Protein AF-B8L8K4-F1 (afdb_monomer_lite)

pLDDT: mean 81.65, std 8.47, range [55.38, 92.38]

Structure (mmCIF, N/CA/C/O backbone):
data_AF-B8L8K4-F1
#
_entry.id   AF-B8L8K4-F1
#
loop_
_atom_site.group_PDB
_atom_site.id
_atom_site.type_symbol
_atom_site.label_atom_id
_atom_site.label_alt_id
_atom_site.label_comp_id
_atom_site.label_asym_id
_atom_site.label_entity_id
_atom_site.label_seq_id
_atom_site.pdbx_PDB_ins_code
_atom_site.Cartn_x
_atom_site.Cartn_y
_atom_site.Cartn_z
_atom_site.occupancy
_atom_site.B_iso_or_equiv
_atom_site.auth_seq_id
_atom_site.auth_comp_id
_atom_site.auth_asym_id
_atom_site.auth_atom_id
_atom_site.pdbx_PDB_model_num
ATOM 1 N N . MET A 1 1 ? -11.525 -11.136 -2.154 1.00 69.62 1 MET A N 1
ATOM 2 C CA . MET A 1 1 ? -11.233 -9.746 -2.575 1.00 69.62 1 MET A CA 1
ATOM 3 C C . MET A 1 1 ? -11.545 -9.562 -4.057 1.00 69.62 1 MET A C 1
ATOM 5 O O . MET A 1 1 ? -11.600 -10.554 -4.774 1.00 69.62 1 MET A O 1
ATOM 9 N N . ARG A 1 2 ? -11.778 -8.322 -4.505 1.00 79.06 2 ARG A N 1
ATOM 10 C CA . ARG A 1 2 ? -11.986 -7.952 -5.919 1.00 79.06 2 ARG A CA 1
ATOM 11 C C . ARG A 1 2 ? -10.895 -6.950 -6.345 1.00 79.06 2 ARG A C 1
ATOM 13 O O . ARG A 1 2 ? -10.355 -6.292 -5.459 1.00 79.06 2 ARG A O 1
ATOM 20 N N . PRO A 1 3 ? -10.565 -6.829 -7.645 1.00 83.94 3 PRO A N 1
ATOM 21 C CA . PRO A 1 3 ? -9.643 -5.799 -8.129 1.00 83.94 3 PRO A CA 1
ATOM 22 C C . PRO A 1 3 ? -10.107 -4.380 -7.772 1.00 83.94 3 PRO A C 1
ATOM 24 O O . PRO A 1 3 ? -11.312 -4.151 -7.623 1.00 83.94 3 PRO A O 1
ATOM 27 N N . LEU A 1 4 ? -9.160 -3.438 -7.684 1.00 85.50 4 LEU A N 1
ATOM 28 C CA . LEU A 1 4 ? -9.462 -2.025 -7.433 1.00 85.50 4 LEU A CA 1
ATOM 29 C C . LEU A 1 4 ? -10.400 -1.465 -8.507 1.00 85.50 4 LEU A C 1
ATOM 31 O O . LEU A 1 4 ? -10.191 -1.654 -9.709 1.00 85.50 4 LEU A O 1
ATOM 35 N N . ARG A 1 5 ? -11.427 -0.737 -8.069 1.00 87.75 5 ARG A N 1
ATOM 36 C CA . ARG A 1 5 ? -12.341 -0.011 -8.957 1.00 87.75 5 ARG A CA 1
ATOM 37 C C . ARG A 1 5 ? -11.782 1.359 -9.317 1.00 87.75 5 ARG A C 1
ATOM 39 O O . ARG A 1 5 ? -10.968 1.929 -8.597 1.00 87.75 5 ARG A O 1
ATOM 46 N N . LEU A 1 6 ? -12.296 1.932 -10.404 1.00 84.62 6 LEU A N 1
ATOM 47 C CA . LEU A 1 6 ? -11.892 3.266 -10.855 1.00 84.62 6 LEU A CA 1
ATOM 48 C C . LEU A 1 6 ? -12.164 4.351 -9.797 1.00 84.62 6 LEU A C 1
ATOM 50 O O . LEU A 1 6 ? -11.324 5.218 -9.585 1.00 84.62 6 LEU A O 1
ATOM 54 N N . GLU A 1 7 ? -13.295 4.262 -9.094 1.00 87.69 7 GLU A N 1
ATOM 55 C CA . GLU A 1 7 ? -13.664 5.178 -8.001 1.00 87.69 7 GLU A CA 1
ATOM 56 C C . GLU A 1 7 ? -12.701 5.106 -6.802 1.00 87.69 7 GLU A C 1
ATOM 58 O O . GLU A 1 7 ? -12.447 6.111 -6.144 1.00 87.69 7 GLU A O 1
ATOM 63 N N . GLN A 1 8 ? -12.102 3.935 -6.564 1.00 88.81 8 GLN A N 1
ATOM 64 C CA . GLN A 1 8 ? -11.148 3.696 -5.478 1.00 88.81 8 GLN A CA 1
ATOM 65 C C . GLN A 1 8 ? -9.729 4.151 -5.843 1.00 88.81 8 GLN A C 1
ATOM 67 O O . GLN A 1 8 ? -8.901 4.366 -4.961 1.00 88.81 8 GLN A O 1
ATOM 72 N N . LEU A 1 9 ? -9.431 4.327 -7.134 1.00 86.25 9 LEU A N 1
ATOM 73 C CA . LEU A 1 9 ? -8.073 4.566 -7.615 1.00 86.25 9 LEU A CA 1
ATOM 74 C C . LEU A 1 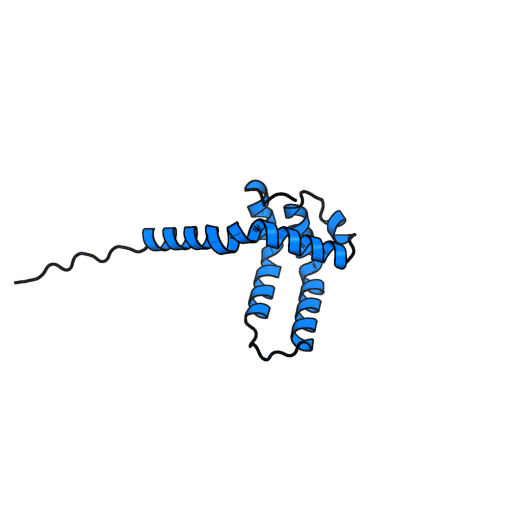9 ? -7.492 5.897 -7.114 1.00 86.25 9 LEU A C 1
ATOM 76 O O . LEU A 1 9 ? -6.350 5.936 -6.667 1.00 86.25 9 LEU A O 1
ATOM 80 N N . GLY A 1 10 ? -8.270 6.982 -7.159 1.00 87.81 10 GLY A N 1
ATOM 81 C CA . GLY A 1 10 ? -7.832 8.303 -6.690 1.00 87.81 10 GLY A CA 1
ATOM 82 C C . GLY A 1 10 ? -7.477 8.322 -5.195 1.00 87.81 10 GLY A C 1
ATOM 83 O O . GLY A 1 10 ? -6.349 8.689 -4.846 1.00 87.81 10 GLY A O 1
ATOM 84 N N . PRO A 1 11 ? -8.396 7.891 -4.309 1.00 89.50 11 PRO A N 1
ATOM 85 C CA . PRO A 1 11 ? -8.123 7.758 -2.879 1.00 89.50 11 PRO A CA 1
ATOM 86 C C . PRO A 1 11 ? -6.952 6.814 -2.578 1.00 89.50 11 PRO A C 1
ATOM 88 O O . PRO A 1 11 ? -6.075 7.165 -1.792 1.00 89.50 11 PRO A O 1
ATOM 91 N N . PHE A 1 12 ? -6.875 5.667 -3.261 1.00 87.88 12 PHE A N 1
ATOM 92 C CA . PHE A 1 12 ? -5.797 4.692 -3.083 1.00 87.88 12 PHE A CA 1
ATOM 93 C C . PHE A 1 12 ? -4.419 5.275 -3.429 1.00 87.88 12 PHE A C 1
ATOM 95 O O . PHE A 1 12 ? -3.479 5.151 -2.645 1.00 87.88 12 PHE A O 1
ATOM 102 N N . ILE A 1 13 ? -4.295 5.953 -4.578 1.00 87.00 13 ILE A N 1
ATOM 103 C CA . ILE A 1 13 ? -3.047 6.612 -5.001 1.00 87.00 13 ILE A CA 1
ATOM 104 C C . ILE A 1 13 ? -2.647 7.707 -4.011 1.00 87.00 13 ILE A C 1
ATOM 106 O O . ILE A 1 13 ? -1.464 7.885 -3.729 1.00 87.00 13 ILE A O 1
ATOM 110 N N . THR A 1 14 ? -3.625 8.452 -3.497 1.00 87.88 14 THR A N 1
ATOM 111 C CA . THR A 1 14 ? -3.380 9.544 -2.550 1.00 87.88 14 THR A CA 1
ATOM 112 C C . THR A 1 14 ? -2.835 9.002 -1.234 1.00 87.88 14 THR A C 1
ATOM 114 O O . THR A 1 14 ? -1.790 9.467 -0.788 1.00 87.88 14 THR A O 1
ATOM 117 N N . ALA A 1 15 ? -3.479 7.972 -0.680 1.00 88.00 15 ALA A N 1
ATOM 118 C CA . ALA A 1 15 ? -3.038 7.305 0.541 1.00 88.00 15 ALA A CA 1
ATOM 119 C C . ALA A 1 15 ? -1.667 6.629 0.375 1.00 88.00 15 ALA A C 1
ATOM 121 O O . ALA A 1 15 ? -0.833 6.699 1.264 1.00 88.00 15 ALA A O 1
ATOM 122 N N . SER A 1 16 ? -1.388 6.044 -0.792 1.00 87.06 16 SER A N 1
ATOM 123 C CA . SER A 1 16 ? -0.145 5.295 -1.023 1.00 87.06 16 SER A CA 1
ATOM 124 C C . SER A 1 16 ? 1.068 6.172 -1.358 1.00 87.06 16 SER A C 1
ATOM 126 O O . SER A 1 16 ? 2.172 5.651 -1.497 1.00 87.06 16 SER A O 1
ATOM 128 N N . ARG A 1 17 ? 0.906 7.488 -1.560 1.00 86.50 17 ARG A N 1
ATOM 129 C CA . ARG A 1 17 ? 1.947 8.339 -2.168 1.00 86.50 17 ARG A CA 1
ATOM 130 C C . ARG A 1 17 ? 3.259 8.361 -1.375 1.00 86.50 17 ARG A C 1
ATOM 132 O O . ARG A 1 17 ? 4.317 8.241 -1.991 1.00 86.50 17 ARG A O 1
ATOM 139 N N . SER A 1 18 ? 3.184 8.511 -0.050 1.00 83.69 18 SER A N 1
ATOM 140 C CA . SER A 1 18 ? 4.363 8.502 0.837 1.00 83.69 18 SER A CA 1
ATOM 141 C C . SER A 1 18 ? 5.048 7.133 0.806 1.00 83.69 18 SER A C 1
ATOM 143 O O . SER A 1 18 ? 6.224 7.013 0.449 1.00 83.69 18 SER A O 1
ATOM 145 N N . THR A 1 19 ? 4.255 6.083 1.031 1.00 83.69 19 THR A N 1
ATOM 146 C CA . THR A 1 19 ? 4.694 4.686 1.069 1.00 83.69 19 THR A CA 1
ATOM 147 C C . THR A 1 19 ? 5.371 4.257 -0.238 1.00 83.69 19 THR A C 1
ATOM 149 O O . THR A 1 19 ? 6.422 3.623 -0.209 1.00 83.69 19 THR A O 1
ATOM 152 N N . ILE A 1 20 ? 4.825 4.641 -1.402 1.00 82.31 20 ILE A N 1
ATOM 153 C CA . ILE A 1 20 ? 5.406 4.335 -2.721 1.00 82.31 20 ILE A CA 1
ATOM 154 C C . ILE A 1 20 ? 6.813 4.924 -2.854 1.00 82.31 20 ILE A C 1
ATOM 156 O O . ILE A 1 20 ? 7.718 4.235 -3.326 1.00 82.31 20 ILE A O 1
ATOM 160 N N . GLY A 1 21 ? 7.009 6.182 -2.446 1.00 82.31 21 GLY A N 1
ATOM 161 C CA . GLY A 1 21 ? 8.314 6.840 -2.516 1.00 82.31 21 GLY A CA 1
ATOM 162 C C . GLY A 1 21 ? 9.360 6.115 -1.673 1.00 82.31 21 GLY A C 1
ATOM 163 O O . GLY A 1 21 ? 10.463 5.850 -2.148 1.00 82.31 21 GLY A O 1
ATOM 164 N N . ARG A 1 22 ? 8.991 5.716 -0.452 1.00 81.06 22 ARG A N 1
ATOM 165 C CA . ARG A 1 22 ? 9.896 4.990 0.444 1.00 81.06 22 ARG A CA 1
ATOM 166 C C . ARG A 1 22 ? 10.195 3.575 -0.047 1.00 81.06 22 ARG A C 1
ATOM 168 O O . ARG A 1 22 ? 11.358 3.185 -0.068 1.00 81.06 22 ARG A O 1
ATOM 175 N N . ILE A 1 23 ? 9.188 2.838 -0.519 1.00 80.38 23 ILE A N 1
ATOM 176 C CA . ILE A 1 23 ? 9.390 1.514 -1.126 1.00 80.38 23 ILE A CA 1
ATOM 177 C C . ILE A 1 23 ? 10.326 1.613 -2.334 1.00 80.38 23 ILE A C 1
ATOM 179 O O . ILE A 1 23 ? 11.201 0.769 -2.484 1.00 80.38 23 ILE A O 1
ATOM 183 N N . ALA A 1 24 ? 10.195 2.645 -3.173 1.00 78.81 24 ALA A N 1
ATOM 184 C CA . ALA A 1 24 ? 11.096 2.848 -4.306 1.00 78.81 24 ALA A CA 1
ATOM 185 C C . ALA A 1 24 ? 12.548 3.108 -3.865 1.00 78.81 24 ALA A C 1
ATOM 187 O O . ALA A 1 24 ? 13.468 2.604 -4.505 1.00 78.81 24 ALA A O 1
ATOM 188 N N . MET A 1 25 ? 12.760 3.843 -2.766 1.00 80.69 25 MET A N 1
ATOM 189 C CA . MET A 1 25 ? 14.099 4.018 -2.187 1.00 80.69 25 MET A CA 1
ATOM 190 C C . MET A 1 25 ? 14.677 2.692 -1.681 1.00 80.69 25 MET A C 1
ATOM 192 O O . MET A 1 25 ? 15.824 2.380 -1.986 1.00 80.69 25 MET A O 1
ATOM 196 N N . ILE A 1 26 ? 13.877 1.889 -0.970 1.00 80.44 26 ILE A N 1
ATOM 197 C CA . ILE A 1 26 ? 14.293 0.571 -0.460 1.00 80.44 26 ILE A CA 1
ATOM 198 C C . ILE A 1 26 ? 14.586 -0.394 -1.620 1.00 80.44 26 ILE A C 1
ATOM 200 O O . ILE A 1 26 ? 15.597 -1.086 -1.613 1.00 80.44 26 ILE A O 1
ATOM 204 N N . ALA A 1 27 ? 13.741 -0.417 -2.651 1.00 78.62 27 ALA A N 1
ATOM 205 C CA . ALA A 1 27 ? 13.920 -1.266 -3.830 1.00 78.62 27 ALA A CA 1
ATOM 206 C C . ALA A 1 27 ? 15.122 -0.858 -4.702 1.00 78.62 27 ALA A C 1
ATOM 208 O O . ALA A 1 27 ? 15.563 -1.644 -5.535 1.00 78.62 27 ALA A O 1
ATOM 209 N N . GLY A 1 28 ? 15.636 0.364 -4.535 1.00 79.81 28 GLY A N 1
ATOM 210 C CA . GLY A 1 28 ? 16.856 0.846 -5.182 1.00 79.81 28 GLY A CA 1
ATOM 211 C C . GLY A 1 28 ? 18.146 0.479 -4.443 1.00 79.81 28 GLY A C 1
ATOM 212 O O . GLY A 1 28 ? 19.219 0.906 -4.873 1.00 79.81 28 GLY A O 1
ATOM 213 N N . LEU A 1 29 ? 18.063 -0.262 -3.331 1.00 80.69 29 LEU A N 1
ATOM 214 C CA . LEU A 1 29 ? 19.239 -0.699 -2.585 1.00 80.69 29 LEU A CA 1
ATOM 215 C C . LEU A 1 29 ? 20.069 -1.722 -3.380 1.00 80.69 29 LEU A C 1
ATOM 217 O O . LEU A 1 29 ? 19.507 -2.521 -4.129 1.00 80.69 29 LEU A O 1
ATOM 221 N N . PRO A 1 30 ? 21.405 -1.730 -3.215 1.00 80.56 30 PRO A N 1
ATOM 222 C CA . PRO A 1 30 ? 22.262 -2.726 -3.846 1.00 80.56 30 PRO A CA 1
ATOM 223 C C . PRO A 1 30 ? 21.941 -4.143 -3.354 1.00 80.56 30 PRO A C 1
ATOM 225 O O . PRO A 1 30 ? 21.681 -4.342 -2.168 1.00 80.56 30 PRO A O 1
ATOM 228 N N . ASP A 1 31 ? 22.113 -5.146 -4.220 1.00 73.75 31 ASP A N 1
ATOM 229 C CA . ASP A 1 31 ? 21.893 -6.576 -3.919 1.00 73.75 31 ASP A CA 1
ATOM 230 C C . ASP A 1 31 ? 22.758 -7.143 -2.758 1.00 73.75 31 ASP A C 1
ATOM 232 O O . ASP A 1 31 ? 22.632 -8.310 -2.396 1.00 73.75 31 ASP A O 1
ATOM 236 N N . GLY A 1 32 ? 23.648 -6.334 -2.166 1.00 70.94 32 GLY A N 1
ATOM 237 C CA . GLY A 1 32 ? 24.508 -6.675 -1.024 1.00 70.94 32 GLY A CA 1
ATOM 238 C C . GLY A 1 32 ? 24.112 -6.036 0.314 1.00 70.94 32 GLY A C 1
ATOM 239 O O . GLY A 1 32 ? 24.874 -6.154 1.274 1.00 70.94 32 GLY A O 1
ATOM 240 N N . SER A 1 33 ? 22.975 -5.338 0.397 1.00 79.25 33 SER A N 1
ATOM 241 C CA . SER A 1 33 ? 22.469 -4.803 1.668 1.00 79.25 33 SER A CA 1
ATOM 242 C C . SER A 1 33 ? 22.198 -5.926 2.671 1.00 79.25 33 SER A C 1
ATOM 244 O O . SER A 1 33 ? 21.657 -6.976 2.316 1.00 79.25 33 SER A O 1
ATOM 246 N N . SER A 1 34 ? 22.576 -5.724 3.938 1.00 82.06 34 SER A N 1
ATOM 247 C CA . SER A 1 34 ? 22.361 -6.756 4.949 1.00 82.06 34 SER A CA 1
ATOM 248 C C . SER A 1 34 ? 20.864 -6.924 5.226 1.00 82.06 34 SER A C 1
ATOM 250 O O . SER A 1 34 ? 20.088 -5.969 5.165 1.00 82.06 34 SER A O 1
ATOM 252 N N . ALA A 1 35 ? 20.445 -8.142 5.581 1.00 77.31 35 ALA A N 1
ATOM 253 C CA . ALA A 1 35 ? 19.057 -8.406 5.967 1.00 77.31 35 ALA A CA 1
ATOM 254 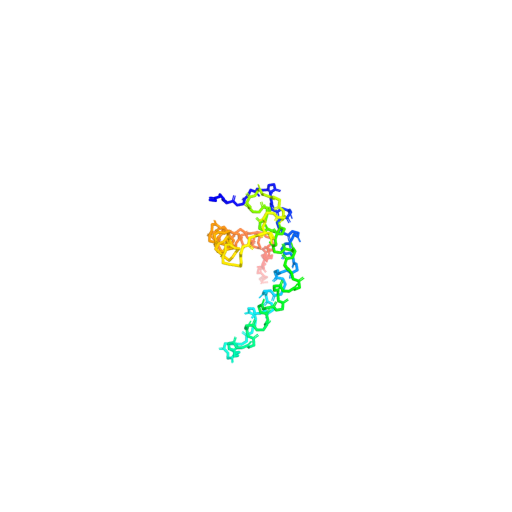C C . ALA A 1 35 ? 18.603 -7.540 7.161 1.00 77.31 35 ALA A C 1
ATOM 256 O O . ALA A 1 35 ? 17.420 -7.238 7.290 1.00 77.31 35 ALA A O 1
ATOM 257 N N . VAL A 1 36 ? 19.548 -7.117 8.009 1.00 78.19 36 VAL A N 1
ATOM 258 C CA . VAL A 1 36 ? 19.301 -6.218 9.142 1.00 78.19 36 VAL A CA 1
ATOM 259 C C . VAL A 1 36 ? 18.975 -4.805 8.659 1.00 78.19 36 VAL A C 1
ATOM 261 O O . VAL A 1 36 ? 18.016 -4.219 9.152 1.00 78.19 36 VAL A O 1
ATOM 264 N N . ASP A 1 37 ? 19.698 -4.287 7.661 1.00 79.31 37 ASP A N 1
ATOM 265 C CA . ASP A 1 37 ? 19.445 -2.952 7.097 1.00 79.31 37 ASP A CA 1
ATOM 266 C C . ASP A 1 37 ? 18.080 -2.893 6.407 1.00 79.31 37 ASP A C 1
ATOM 268 O O . ASP A 1 37 ? 17.306 -1.958 6.607 1.00 79.31 37 ASP A O 1
ATOM 272 N N . VAL A 1 38 ? 17.747 -3.932 5.634 1.00 77.00 38 VAL A N 1
ATOM 273 C CA . VAL A 1 38 ? 16.429 -4.050 4.996 1.00 77.00 38 VAL A CA 1
ATOM 274 C C . VAL A 1 38 ? 15.331 -4.166 6.055 1.00 77.00 38 VAL A C 1
ATOM 276 O O . VAL A 1 38 ? 14.304 -3.499 5.946 1.00 77.00 38 VAL A O 1
ATOM 279 N N . GLY A 1 39 ? 15.555 -4.963 7.105 1.00 78.69 39 GLY A N 1
ATOM 280 C CA . GLY A 1 39 ? 14.626 -5.102 8.226 1.00 78.69 39 GLY A CA 1
ATOM 281 C C . GLY A 1 39 ? 14.365 -3.780 8.951 1.00 78.69 39 GLY A C 1
ATOM 282 O O . GLY A 1 39 ? 13.209 -3.438 9.180 1.00 78.69 39 GLY A O 1
ATOM 283 N N . ALA A 1 40 ? 15.411 -3.006 9.249 1.00 82.75 40 ALA A N 1
ATOM 284 C CA . ALA A 1 40 ? 15.287 -1.693 9.882 1.00 82.75 40 ALA A CA 1
ATOM 285 C C . ALA A 1 40 ? 14.479 -0.715 9.016 1.00 82.75 40 ALA A C 1
ATOM 287 O O . ALA A 1 40 ? 13.557 -0.077 9.509 1.00 82.75 40 ALA A O 1
ATOM 288 N N . LEU A 1 41 ? 14.738 -0.669 7.707 1.00 81.62 41 LEU A N 1
ATOM 289 C CA . LEU A 1 41 ? 14.000 0.201 6.786 1.00 81.62 41 LEU A CA 1
ATOM 290 C C . LEU A 1 41 ? 12.523 -0.182 6.644 1.00 81.62 41 LEU A C 1
ATOM 292 O O . LEU A 1 41 ? 11.671 0.691 6.478 1.00 81.62 41 LEU A O 1
ATOM 296 N N . VAL A 1 42 ? 12.210 -1.478 6.695 1.00 78.62 42 VAL A N 1
ATOM 297 C CA . VAL A 1 42 ? 10.822 -1.959 6.708 1.00 78.62 42 VAL A CA 1
ATOM 298 C C . VAL A 1 42 ? 10.130 -1.576 8.016 1.00 78.62 42 VAL A C 1
ATOM 300 O O . VAL A 1 42 ? 8.973 -1.166 7.986 1.00 78.62 42 VAL A O 1
ATOM 303 N N . LEU A 1 43 ? 10.817 -1.663 9.156 1.00 83.81 43 LEU A N 1
ATOM 304 C CA . LEU A 1 43 ? 10.265 -1.221 10.438 1.00 83.81 43 LEU A CA 1
ATOM 305 C C . LEU A 1 43 ? 10.044 0.298 10.466 1.00 83.81 43 LEU A C 1
ATOM 307 O O . LEU A 1 43 ? 8.962 0.729 10.853 1.00 83.81 43 LEU A O 1
ATOM 311 N N . ASP A 1 44 ? 10.989 1.090 9.958 1.00 86.12 44 ASP A N 1
ATOM 312 C CA . ASP A 1 44 ? 10.847 2.545 9.818 1.00 86.12 44 ASP A CA 1
ATOM 313 C C . ASP A 1 44 ? 9.688 2.922 8.879 1.00 86.12 44 ASP A C 1
ATOM 315 O O . ASP A 1 44 ? 8.969 3.891 9.122 1.00 86.12 44 ASP A O 1
ATOM 319 N N . LEU A 1 45 ? 9.489 2.163 7.793 1.00 83.38 45 LEU A N 1
ATOM 320 C CA . LEU A 1 45 ? 8.339 2.312 6.893 1.00 83.38 45 LEU A CA 1
ATOM 321 C C . LEU A 1 45 ? 7.028 2.069 7.648 1.00 83.38 45 LEU A C 1
ATOM 323 O O . LEU A 1 45 ? 6.094 2.855 7.515 1.00 83.38 45 LEU A O 1
ATOM 327 N N . LEU A 1 46 ? 6.949 0.990 8.429 1.00 83.19 46 LEU A N 1
ATOM 328 C CA . LEU A 1 46 ? 5.753 0.672 9.208 1.00 83.19 46 LEU A CA 1
ATOM 329 C C . LEU A 1 46 ? 5.491 1.724 10.288 1.00 83.19 46 LEU A C 1
ATOM 331 O O . LEU A 1 46 ? 4.345 2.117 10.473 1.00 83.19 46 LEU A O 1
ATOM 335 N N . GLU A 1 47 ? 6.523 2.214 10.970 1.00 85.00 47 GLU A N 1
ATOM 336 C CA . GLU A 1 47 ? 6.375 3.264 11.977 1.00 85.00 47 GLU A CA 1
ATOM 337 C C . GLU A 1 47 ? 5.847 4.563 11.355 1.00 85.00 47 GLU A C 1
ATOM 339 O O . GLU A 1 47 ? 4.870 5.132 11.841 1.00 85.00 47 GLU A O 1
ATOM 344 N N . GLN A 1 48 ? 6.460 5.010 10.257 1.00 86.00 48 GLN A N 1
ATOM 345 C CA . GLN A 1 48 ? 6.197 6.333 9.689 1.00 86.00 48 GLN A CA 1
ATOM 346 C C . GLN A 1 48 ? 4.962 6.381 8.790 1.00 86.00 48 GLN A C 1
ATOM 348 O O . GLN A 1 48 ? 4.311 7.419 8.740 1.00 86.00 48 GLN A O 1
ATOM 353 N N . ASP A 1 49 ? 4.639 5.285 8.099 1.00 85.38 49 ASP A N 1
ATOM 354 C CA . ASP A 1 49 ? 3.572 5.242 7.094 1.00 85.38 49 ASP A CA 1
ATOM 355 C C . ASP A 1 49 ? 2.422 4.281 7.491 1.00 85.38 49 ASP A C 1
ATOM 357 O O . ASP A 1 49 ? 1.596 3.918 6.652 1.00 85.38 49 ASP A O 1
ATOM 361 N N . SER A 1 50 ? 2.334 3.834 8.755 1.00 85.19 50 SER A N 1
ATOM 362 C CA . SER A 1 50 ? 1.272 2.910 9.219 1.00 85.19 50 SER A CA 1
ATOM 363 C C . SER A 1 50 ? -0.145 3.410 8.919 1.00 85.19 50 SER A C 1
ATOM 365 O O . SER A 1 50 ? -1.011 2.624 8.527 1.00 85.19 50 SER A O 1
ATOM 367 N N . THR A 1 51 ? -0.391 4.712 9.075 1.00 88.88 51 THR A N 1
ATOM 368 C CA . THR A 1 51 ? -1.711 5.321 8.845 1.00 88.88 51 THR A CA 1
ATOM 369 C C . THR A 1 51 ? -2.052 5.352 7.357 1.00 88.88 51 THR A C 1
ATOM 371 O O . THR A 1 51 ? -3.174 5.035 6.955 1.00 88.88 51 THR A O 1
ATOM 374 N N . GLU A 1 52 ? -1.078 5.688 6.522 1.00 89.00 52 GLU A N 1
ATOM 375 C CA . GLU A 1 52 ? -1.155 5.718 5.067 1.00 89.00 52 GLU A CA 1
ATOM 376 C C . GLU A 1 52 ? -1.395 4.316 4.504 1.00 89.00 52 GLU A C 1
ATOM 378 O O . GLU A 1 52 ? -2.294 4.126 3.681 1.00 89.00 52 GLU A O 1
ATOM 383 N N . ILE A 1 53 ? -0.663 3.318 5.011 1.00 86.44 53 ILE A N 1
ATOM 384 C CA . ILE A 1 53 ? -0.836 1.902 4.670 1.0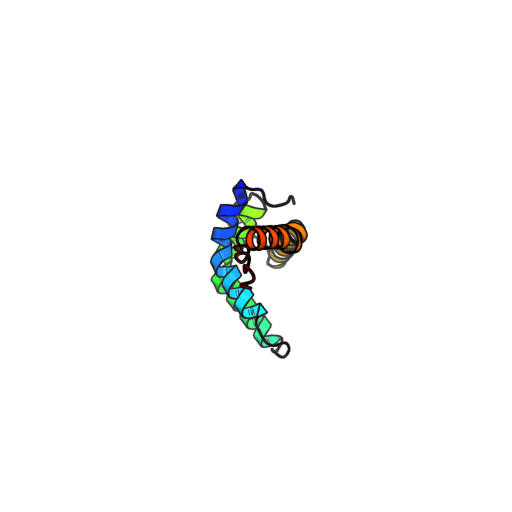0 86.44 53 ILE A CA 1
ATOM 385 C C . ILE A 1 53 ? -2.244 1.438 5.051 1.00 86.44 53 ILE A C 1
ATOM 387 O O . ILE A 1 53 ? -2.946 0.861 4.216 1.00 86.44 53 ILE A O 1
ATOM 391 N N . ALA A 1 54 ? -2.695 1.733 6.275 1.00 89.88 54 ALA A N 1
ATOM 392 C CA . ALA A 1 54 ? -4.035 1.374 6.726 1.00 89.88 54 ALA A CA 1
ATOM 393 C C . ALA A 1 54 ? -5.122 2.029 5.863 1.00 89.88 54 ALA A C 1
ATOM 395 O O . ALA A 1 54 ? -6.081 1.371 5.462 1.00 89.88 54 ALA A O 1
ATOM 396 N N . THR A 1 55 ? -4.947 3.302 5.509 1.00 91.12 55 THR A N 1
ATOM 397 C CA . THR A 1 55 ? -5.883 4.050 4.660 1.00 91.12 55 THR A CA 1
ATOM 398 C C . THR A 1 55 ? -5.922 3.493 3.236 1.00 91.12 55 THR A C 1
ATOM 400 O O . THR A 1 55 ? -7.000 3.307 2.671 1.00 91.12 55 THR A O 1
ATOM 403 N N . ALA A 1 56 ? -4.768 3.170 2.650 1.00 89.12 56 ALA A N 1
ATOM 404 C CA . ALA A 1 56 ? -4.687 2.582 1.316 1.00 89.12 56 ALA A CA 1
ATOM 405 C C . ALA A 1 56 ? -5.342 1.192 1.270 1.00 89.12 56 ALA A C 1
ATOM 407 O O . ALA A 1 56 ? -6.133 0.902 0.367 1.00 89.12 56 ALA A O 1
ATOM 408 N N . LEU A 1 57 ? -5.069 0.343 2.264 1.00 88.44 57 LEU A N 1
ATOM 409 C CA . LEU A 1 57 ? -5.690 -0.976 2.369 1.00 88.44 57 LEU A CA 1
ATOM 410 C C . LEU A 1 57 ? -7.201 -0.870 2.577 1.00 88.44 57 LEU A C 1
ATOM 412 O O . LEU A 1 57 ? -7.948 -1.573 1.902 1.00 88.44 57 LEU A O 1
ATOM 416 N N . ALA A 1 58 ? -7.655 0.042 3.437 1.00 91.31 58 ALA A N 1
ATOM 417 C CA . ALA A 1 58 ? -9.068 0.302 3.691 1.00 91.31 58 ALA A CA 1
ATOM 418 C C . ALA A 1 58 ? -9.825 0.669 2.407 1.00 91.31 58 ALA A C 1
ATOM 420 O O . ALA A 1 58 ? -10.880 0.097 2.126 1.00 91.31 58 ALA A O 1
ATOM 421 N N . VAL A 1 59 ? -9.236 1.526 1.564 1.00 91.19 59 VAL A N 1
ATOM 422 C CA . VAL A 1 59 ? -9.772 1.826 0.228 1.00 91.19 59 VAL A CA 1
ATOM 423 C C . VAL A 1 59 ? -9.836 0.567 -0.637 1.00 91.19 59 VAL A C 1
ATOM 425 O O . VAL A 1 59 ? -10.848 0.336 -1.296 1.00 91.19 59 VAL A O 1
ATOM 428 N N . ALA A 1 60 ? -8.789 -0.262 -0.633 1.00 89.19 60 ALA A N 1
ATOM 429 C CA . ALA A 1 60 ? -8.737 -1.474 -1.449 1.00 89.19 60 ALA A CA 1
ATOM 430 C C . ALA A 1 60 ? -9.775 -2.535 -1.042 1.00 89.19 60 ALA A C 1
ATOM 432 O O . ALA A 1 60 ? -10.262 -3.276 -1.899 1.00 89.19 60 ALA A O 1
ATOM 433 N N . VAL A 1 61 ? -10.133 -2.603 0.244 1.00 89.88 61 VAL A N 1
ATOM 434 C CA . VAL A 1 61 ? -11.113 -3.569 0.771 1.00 89.88 61 VAL A CA 1
ATOM 435 C C . VAL A 1 61 ? -12.507 -3.014 1.002 1.00 89.88 61 VAL A C 1
ATOM 437 O O . VAL A 1 61 ? -13.379 -3.783 1.406 1.00 89.88 61 VAL A O 1
ATOM 440 N N . ASP A 1 62 ? -12.725 -1.728 0.730 1.00 90.44 62 ASP A N 1
ATOM 441 C CA . ASP A 1 62 ? -13.993 -1.043 0.998 1.00 90.44 62 ASP A CA 1
ATOM 442 C C . ASP A 1 62 ? -14.386 -1.132 2.489 1.00 90.44 62 ASP A C 1
ATOM 444 O O . ASP A 1 62 ? -15.470 -1.584 2.867 1.00 90.44 62 ASP A O 1
ATOM 448 N N . ARG A 1 63 ? -13.436 -0.771 3.364 1.00 92.12 63 ARG A N 1
ATOM 449 C CA . ARG A 1 63 ? -13.584 -0.735 4.831 1.00 92.12 63 ARG A CA 1
ATOM 450 C C . ARG A 1 63 ? -13.113 0.599 5.397 1.00 92.12 63 ARG A C 1
ATOM 452 O O . ARG A 1 63 ? -12.506 1.404 4.700 1.00 92.12 63 ARG A O 1
ATOM 459 N N . GLU A 1 64 ? -13.376 0.813 6.682 1.00 90.88 64 GLU A N 1
ATOM 460 C CA . GLU A 1 64 ? -12.831 1.949 7.424 1.00 90.88 64 GLU A CA 1
ATOM 461 C C . GLU A 1 64 ? -11.360 1.702 7.816 1.00 90.88 64 GLU A C 1
ATOM 463 O O . GLU A 1 64 ? -11.005 0.566 8.145 1.00 90.88 64 GLU A O 1
ATOM 468 N N . PRO A 1 65 ? -10.499 2.737 7.846 1.00 88.56 65 PRO A N 1
ATOM 469 C CA . PRO A 1 65 ? -9.093 2.603 8.248 1.00 88.56 65 PRO A CA 1
ATOM 470 C C . PRO A 1 65 ? -8.895 1.970 9.630 1.00 88.56 65 PRO A C 1
ATOM 472 O O . PRO A 1 65 ? -7.980 1.172 9.818 1.00 88.56 65 PRO A O 1
ATOM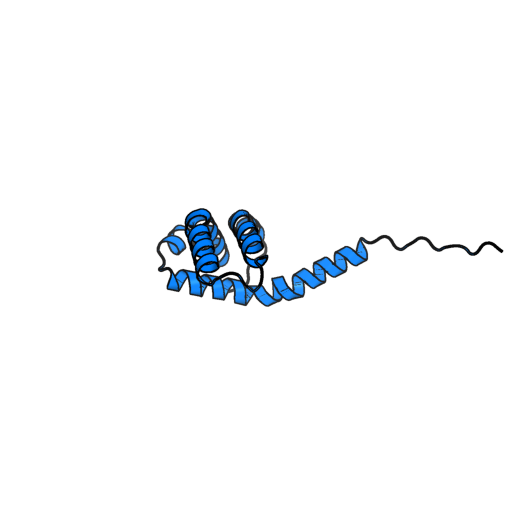 475 N N . GLN A 1 66 ? -9.787 2.255 10.583 1.00 90.44 66 GLN A N 1
ATOM 476 C CA . GLN A 1 66 ? -9.761 1.686 11.932 1.00 90.44 66 GLN A CA 1
ATOM 477 C C . GLN A 1 66 ? -9.920 0.162 11.932 1.00 90.44 66 GLN A C 1
ATOM 479 O O . GLN A 1 66 ? -9.369 -0.504 12.804 1.00 90.44 66 GLN A O 1
ATOM 484 N N . TRP A 1 67 ? -10.626 -0.401 10.947 1.00 92.38 67 TRP A N 1
ATOM 485 C CA . TRP A 1 67 ? -10.743 -1.850 10.799 1.00 92.38 67 TRP A CA 1
ATOM 486 C C . TRP A 1 67 ? -9.393 -2.486 10.446 1.00 92.38 67 TRP A C 1
ATOM 488 O O . TRP A 1 67 ? -9.063 -3.544 10.968 1.00 92.38 67 TRP A O 1
ATOM 498 N N . ILE A 1 68 ? -8.592 -1.814 9.610 1.00 91.38 68 ILE A N 1
ATOM 499 C CA . ILE A 1 68 ? -7.239 -2.265 9.256 1.00 91.38 68 ILE A CA 1
ATOM 500 C C . ILE A 1 68 ? -6.285 -2.086 10.438 1.00 91.38 68 ILE A C 1
ATOM 502 O O . ILE A 1 68 ? -5.536 -3.002 10.759 1.00 91.38 68 ILE A O 1
ATOM 506 N N . ALA A 1 69 ? -6.338 -0.933 11.109 1.00 88.38 69 ALA A N 1
ATOM 507 C CA . ALA A 1 69 ? -5.461 -0.619 12.238 1.00 88.38 69 ALA A CA 1
ATOM 508 C C . ALA A 1 69 ? -5.679 -1.533 13.460 1.00 88.38 69 ALA A C 1
ATOM 510 O O . ALA A 1 69 ? -4.775 -1.688 14.275 1.00 88.38 69 ALA A O 1
ATOM 511 N N . ALA A 1 70 ? -6.868 -2.130 13.593 1.00 90.44 70 ALA A N 1
ATOM 512 C CA . ALA A 1 70 ? -7.177 -3.106 14.635 1.00 90.44 70 ALA A CA 1
ATOM 513 C C . ALA A 1 70 ? -6.696 -4.535 14.309 1.00 90.44 70 ALA A C 1
ATOM 515 O O . ALA A 1 70 ? -6.751 -5.401 15.182 1.00 90.44 70 ALA A O 1
ATOM 516 N N . GLY A 1 71 ? -6.268 -4.793 13.068 1.00 87.56 71 GLY A N 1
ATOM 517 C CA . GLY A 1 71 ? -5.771 -6.095 12.636 1.00 87.56 71 GLY A CA 1
ATOM 518 C C . GLY A 1 71 ? -4.379 -6.404 13.183 1.00 87.56 71 GLY A C 1
ATOM 519 O O . GLY A 1 71 ? -3.570 -5.512 13.445 1.00 87.56 71 GLY A O 1
ATOM 520 N N . SER A 1 72 ? -4.079 -7.690 13.330 1.00 87.62 72 SER A N 1
ATOM 521 C CA . SER A 1 72 ? -2.718 -8.144 13.606 1.00 87.62 72 SER A CA 1
ATOM 522 C C . SER A 1 72 ? -1.792 -7.879 12.415 1.00 87.62 72 SER A C 1
ATOM 524 O O . SER A 1 72 ? -2.227 -7.795 11.265 1.00 87.62 72 SER A O 1
ATOM 526 N N . LEU A 1 73 ? -0.483 -7.797 12.675 1.00 81.88 73 LEU A N 1
ATOM 527 C CA . LEU A 1 73 ? 0.511 -7.606 11.614 1.00 81.88 73 LEU A CA 1
ATOM 528 C C . LEU A 1 73 ? 0.439 -8.716 10.551 1.00 81.88 73 LEU A C 1
ATOM 530 O O . LEU A 1 73 ? 0.605 -8.437 9.367 1.00 81.88 73 LEU A O 1
ATOM 534 N N . GLU A 1 74 ? 0.153 -9.954 10.963 1.00 86.19 74 GLU A N 1
ATOM 535 C CA . GLU A 1 74 ? -0.013 -11.090 10.053 1.00 86.19 74 GLU A CA 1
ATOM 536 C C . GLU A 1 74 ? -1.237 -10.918 9.142 1.00 86.19 74 GLU A C 1
ATOM 538 O O . GLU A 1 74 ? -1.121 -11.060 7.926 1.00 86.19 74 GLU A O 1
ATOM 543 N N . GLU A 1 75 ? -2.394 -10.547 9.698 1.00 87.12 75 GLU A N 1
ATOM 544 C CA . GLU A 1 75 ? -3.609 -10.296 8.913 1.00 87.12 75 GLU A CA 1
ATOM 545 C C . GLU A 1 75 ? -3.410 -9.140 7.926 1.00 87.12 75 GLU A C 1
ATOM 547 O O . GLU A 1 75 ? -3.814 -9.235 6.766 1.00 87.12 75 GLU A O 1
ATOM 552 N N . VAL A 1 76 ? -2.748 -8.063 8.359 1.00 86.12 76 VAL A N 1
ATOM 553 C CA . VAL A 1 76 ? -2.437 -6.908 7.505 1.00 86.12 76 VAL A CA 1
ATOM 554 C C . VAL A 1 76 ? -1.457 -7.293 6.393 1.00 86.12 76 VAL A C 1
ATOM 556 O O . VAL A 1 76 ? -1.658 -6.890 5.246 1.00 86.12 76 VAL A O 1
ATOM 559 N N . ALA A 1 77 ? -0.439 -8.108 6.685 1.00 83.44 77 ALA A N 1
ATOM 560 C CA . ALA A 1 77 ? 0.508 -8.602 5.685 1.00 83.44 77 ALA A CA 1
ATOM 561 C C . ALA A 1 77 ? -0.182 -9.485 4.633 1.00 83.44 77 ALA A C 1
ATOM 563 O O . ALA A 1 77 ? -0.036 -9.240 3.434 1.00 83.44 77 ALA A O 1
ATOM 564 N N . GLN A 1 78 ? -1.013 -10.439 5.061 1.00 87.00 78 GLN A N 1
ATOM 565 C CA . GLN A 1 78 ? -1.809 -11.276 4.154 1.00 87.00 78 GLN A CA 1
ATOM 566 C C . GLN A 1 78 ? -2.746 -10.432 3.280 1.00 87.00 78 GLN A C 1
ATOM 568 O O . GLN A 1 78 ? -2.926 -10.701 2.089 1.00 87.00 78 GLN A O 1
ATOM 573 N N . LEU A 1 79 ? -3.334 -9.378 3.853 1.00 86.62 79 LEU A N 1
ATOM 574 C CA . LEU A 1 79 ? -4.189 -8.455 3.120 1.00 86.62 79 LEU A CA 1
ATOM 575 C C . LEU A 1 79 ? -3.410 -7.682 2.054 1.00 86.62 79 LEU A C 1
ATOM 577 O O . LEU A 1 79 ? -3.878 -7.546 0.923 1.00 86.62 79 LEU A O 1
ATOM 581 N N . LEU A 1 80 ? -2.218 -7.200 2.404 1.00 84.25 80 LEU A N 1
ATOM 582 C CA . LEU A 1 80 ? -1.328 -6.483 1.500 1.00 84.25 80 LEU A CA 1
ATOM 583 C C . LEU A 1 80 ? -0.887 -7.372 0.332 1.00 84.25 80 LEU A C 1
ATOM 585 O O . LEU A 1 80 ? -0.972 -6.949 -0.823 1.00 84.25 80 LEU A O 1
ATOM 589 N N . GLU A 1 81 ? -0.509 -8.620 0.607 1.00 84.19 81 GLU A N 1
ATOM 590 C CA . GLU A 1 81 ? -0.202 -9.618 -0.421 1.00 84.19 81 GLU A CA 1
ATOM 591 C C . GLU A 1 81 ? -1.399 -9.884 -1.338 1.00 84.19 81 GLU A C 1
ATOM 593 O O . GLU A 1 81 ? -1.246 -9.936 -2.561 1.00 84.19 81 GLU A O 1
ATOM 598 N N . ALA A 1 82 ? -2.607 -9.991 -0.781 1.00 85.62 82 ALA A N 1
ATOM 599 C CA . ALA A 1 82 ? -3.818 -10.212 -1.560 1.00 85.62 82 ALA A CA 1
ATOM 600 C C . ALA A 1 82 ? -4.157 -9.014 -2.469 1.00 85.62 82 ALA A C 1
ATOM 602 O O . ALA A 1 82 ? -4.490 -9.212 -3.643 1.00 85.62 82 ALA A O 1
ATOM 603 N N . VAL A 1 83 ? -4.032 -7.774 -1.974 1.00 85.62 83 VAL A N 1
ATOM 604 C CA . VAL A 1 83 ? -4.217 -6.554 -2.784 1.00 85.62 83 VAL A CA 1
ATOM 605 C C . VAL A 1 83 ? -3.157 -6.475 -3.880 1.00 85.62 83 VAL A C 1
ATOM 607 O O . VAL A 1 83 ? -3.498 -6.252 -5.045 1.00 85.62 83 VAL A O 1
ATOM 610 N N . ALA A 1 84 ? -1.884 -6.680 -3.542 1.00 82.69 84 ALA A N 1
ATOM 611 C CA . ALA A 1 84 ? -0.790 -6.639 -4.506 1.00 82.69 84 ALA A CA 1
ATOM 612 C C . ALA A 1 84 ? -0.949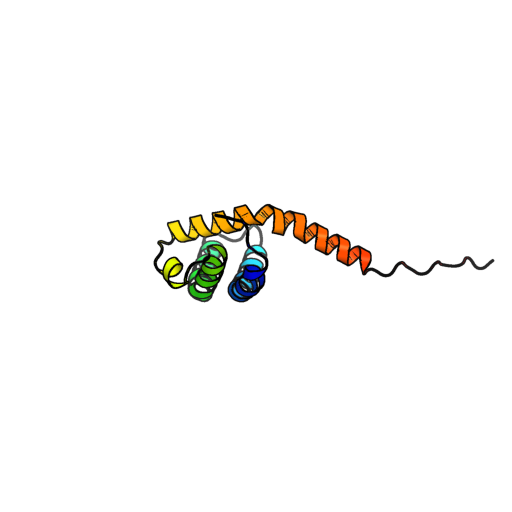 -7.727 -5.577 1.00 82.69 84 ALA A C 1
ATOM 614 O O . ALA A 1 84 ? -0.836 -7.442 -6.768 1.00 82.69 84 ALA A O 1
ATOM 615 N N . GLY A 1 85 ? -1.283 -8.953 -5.169 1.00 83.38 85 GLY A N 1
ATOM 616 C CA . GLY A 1 85 ? -1.487 -10.096 -6.053 1.00 83.38 85 GLY A CA 1
ATOM 617 C C . GLY A 1 85 ? -2.635 -9.885 -7.038 1.00 83.38 85 GLY A C 1
ATOM 618 O O . GLY A 1 85 ? -2.443 -10.046 -8.241 1.00 83.38 85 GLY A O 1
ATOM 619 N N . LEU A 1 86 ? -3.804 -9.446 -6.559 1.00 83.62 86 LEU A N 1
ATOM 620 C CA . LEU A 1 86 ? -4.981 -9.222 -7.410 1.00 83.62 86 LEU A CA 1
ATOM 621 C C . LEU A 1 86 ? -4.799 -8.100 -8.430 1.00 83.62 86 LEU A C 1
ATOM 623 O O . LEU A 1 86 ? -5.420 -8.129 -9.492 1.00 83.62 86 LEU A O 1
ATOM 627 N N . ASN A 1 87 ? -3.967 -7.107 -8.116 1.00 82.19 87 ASN A N 1
ATOM 628 C CA . ASN A 1 87 ? -3.723 -5.978 -9.005 1.00 82.19 87 ASN A CA 1
ATOM 629 C C . ASN A 1 87 ? -2.402 -6.104 -9.787 1.00 82.19 87 ASN A C 1
ATOM 631 O O . ASN A 1 87 ? -2.110 -5.252 -10.630 1.00 82.19 87 ASN A O 1
ATOM 635 N N . ARG A 1 88 ? -1.619 -7.172 -9.563 1.00 79.44 88 ARG A N 1
ATOM 636 C CA . ARG A 1 88 ? -0.304 -7.387 -10.185 1.00 79.44 88 ARG A CA 1
ATOM 637 C C . ARG A 1 88 ? -0.379 -7.354 -11.702 1.00 79.44 88 ARG A C 1
ATOM 639 O O . ARG A 1 88 ? 0.389 -6.632 -12.329 1.00 79.44 88 ARG A O 1
ATOM 646 N N . ASP A 1 89 ? -1.310 -8.089 -12.297 1.00 79.88 89 ASP A N 1
ATOM 647 C CA . ASP A 1 89 ? -1.423 -8.168 -13.756 1.00 79.88 89 ASP A CA 1
ATOM 648 C C . ASP A 1 89 ? -1.796 -6.816 -14.372 1.00 79.88 89 ASP A C 1
ATOM 650 O O . ASP A 1 89 ? -1.288 -6.432 -15.434 1.00 79.88 89 ASP A O 1
ATOM 654 N N . PHE A 1 90 ? -2.643 -6.050 -13.680 1.00 77.94 90 PHE A N 1
ATOM 655 C CA . PHE A 1 90 ? -2.993 -4.705 -14.107 1.00 77.94 90 PHE A CA 1
ATOM 656 C C . PHE A 1 90 ? -1.783 -3.767 -14.031 1.00 77.94 90 PHE A C 1
ATOM 658 O O . PHE A 1 90 ? -1.429 -3.167 -15.044 1.00 77.94 90 PHE A O 1
ATOM 665 N N . PHE A 1 91 ? -1.113 -3.671 -12.880 1.00 76.38 91 PHE A N 1
ATOM 666 C CA . PHE A 1 91 ? -0.010 -2.725 -12.686 1.00 76.38 91 PHE A CA 1
ATOM 667 C C . PHE A 1 91 ? 1.274 -3.127 -13.426 1.00 76.38 91 PHE A C 1
ATOM 669 O O . PHE A 1 91 ? 1.877 -2.294 -14.103 1.00 76.38 91 PHE A O 1
ATOM 676 N N . ALA A 1 92 ? 1.685 -4.395 -13.354 1.00 76.88 92 ALA A N 1
ATOM 677 C CA . ALA A 1 92 ? 2.957 -4.855 -13.909 1.00 76.88 92 ALA A CA 1
ATOM 678 C C . ALA A 1 92 ? 2.927 -5.002 -15.437 1.00 76.88 92 ALA A C 1
ATOM 680 O O . ALA A 1 92 ? 3.918 -4.703 -16.110 1.00 76.88 92 ALA A O 1
ATOM 681 N N . LEU A 1 93 ? 1.802 -5.463 -15.998 1.00 74.38 93 LEU A N 1
ATOM 682 C CA . LEU A 1 93 ? 1.709 -5.797 -17.421 1.00 74.38 93 LEU A CA 1
ATOM 683 C C . LEU A 1 93 ? 0.837 -4.807 -18.189 1.00 74.38 93 LEU A C 1
ATOM 685 O O . LEU A 1 93 ? 1.287 -4.231 -19.181 1.00 74.38 93 LEU A O 1
ATOM 689 N N . ARG A 1 94 ? -0.412 -4.596 -17.761 1.00 78.62 94 ARG A N 1
ATOM 690 C CA . ARG A 1 94 ? -1.387 -3.842 -18.562 1.00 78.62 94 ARG A CA 1
ATOM 691 C C . ARG A 1 94 ? -1.116 -2.341 -18.561 1.00 78.62 94 ARG A C 1
ATOM 693 O O . ARG A 1 94 ? -1.054 -1.740 -19.632 1.00 78.62 94 ARG A O 1
ATOM 700 N N . LEU A 1 95 ? -0.883 -1.757 -17.390 1.00 80.31 95 LEU A N 1
ATOM 701 C CA . LEU A 1 95 ? -0.585 -0.337 -17.240 1.00 80.31 95 LEU A CA 1
ATOM 702 C C . LEU A 1 95 ? 0.731 0.021 -17.934 1.00 80.31 95 LEU A C 1
ATOM 704 O O . LEU A 1 95 ? 0.783 0.990 -18.686 1.00 80.31 95 LEU A O 1
ATOM 708 N N . ARG A 1 96 ? 1.769 -0.810 -17.771 1.00 79.69 96 ARG A N 1
ATOM 709 C CA . ARG A 1 96 ? 3.051 -0.631 -18.465 1.00 79.69 96 ARG A CA 1
ATOM 710 C C . ARG A 1 96 ? 2.882 -0.598 -19.986 1.00 79.69 96 ARG A C 1
ATOM 712 O O . ARG A 1 96 ? 3.452 0.275 -20.636 1.00 79.69 96 ARG A O 1
ATOM 719 N N . ARG A 1 97 ? 2.087 -1.513 -20.555 1.00 81.44 97 ARG A N 1
ATOM 720 C CA . ARG A 1 97 ? 1.785 -1.527 -21.999 1.00 81.44 97 ARG A CA 1
ATOM 721 C C . ARG A 1 97 ? 1.020 -0.281 -22.437 1.00 81.44 97 ARG A C 1
ATOM 723 O O . ARG A 1 97 ? 1.369 0.297 -23.457 1.00 81.44 97 ARG A O 1
ATOM 730 N N . MET A 1 98 ? 0.020 0.150 -21.667 1.00 83.25 98 MET A N 1
ATOM 731 C CA . MET A 1 98 ? -0.743 1.368 -21.965 1.00 83.25 98 MET A CA 1
ATOM 732 C C . MET A 1 98 ? 0.151 2.610 -21.965 1.00 83.25 98 MET A C 1
ATOM 734 O O . MET A 1 98 ? 0.102 3.394 -22.905 1.00 83.25 98 MET A O 1
ATOM 738 N N . VAL A 1 99 ? 1.005 2.763 -20.949 1.00 83.75 99 VAL A N 1
ATOM 739 C CA . VAL A 1 99 ? 1.975 3.865 -20.883 1.00 83.75 99 VAL A CA 1
ATOM 740 C C . VAL A 1 99 ? 2.946 3.799 -22.063 1.00 83.75 99 VAL A C 1
ATOM 742 O O . VAL A 1 99 ? 3.202 4.826 -22.681 1.00 83.75 99 VAL A O 1
ATOM 745 N N . GLY A 1 100 ? 3.447 2.610 -22.416 1.00 82.50 100 GLY A N 1
ATOM 746 C CA . GLY A 1 100 ? 4.291 2.413 -23.599 1.00 82.50 100 GLY A CA 1
ATOM 747 C C . GLY A 1 100 ? 3.611 2.879 -24.889 1.00 82.50 100 GLY A C 1
ATOM 748 O O . GLY A 1 100 ? 4.164 3.715 -25.597 1.00 82.50 100 GLY A O 1
ATOM 749 N N . ALA A 1 101 ? 2.379 2.428 -25.129 1.00 84.44 101 ALA A N 1
ATOM 750 C CA . ALA A 1 101 ? 1.594 2.804 -26.303 1.00 84.44 101 ALA A CA 1
ATOM 751 C C . ALA A 1 101 ? 1.298 4.314 -26.362 1.00 84.44 101 ALA A C 1
ATOM 753 O O . ALA A 1 101 ? 1.384 4.920 -27.426 1.00 84.44 101 ALA A O 1
ATOM 754 N N . ILE A 1 102 ? 0.993 4.946 -25.222 1.00 85.25 102 ILE A N 1
ATOM 755 C CA . ILE A 1 102 ? 0.807 6.403 -25.148 1.00 85.25 102 ILE A CA 1
ATOM 756 C C . ILE A 1 102 ? 2.116 7.125 -25.493 1.00 85.25 102 ILE A C 1
ATOM 758 O O . ILE A 1 102 ? 2.097 8.079 -26.263 1.00 85.25 102 ILE A O 1
ATOM 762 N N . ARG A 1 103 ? 3.262 6.678 -24.961 1.00 83.25 103 ARG A N 1
ATOM 763 C CA . ARG A 1 103 ? 4.567 7.297 -25.255 1.00 83.25 103 ARG A CA 1
ATOM 764 C C . ARG A 1 103 ? 4.943 7.180 -26.729 1.00 83.25 103 ARG A C 1
ATOM 766 O O . ARG A 1 103 ? 5.472 8.140 -27.278 1.00 83.25 103 ARG A O 1
ATOM 773 N N . GLU A 1 104 ? 4.655 6.050 -27.366 1.00 81.56 104 GLU A N 1
ATOM 774 C CA . GLU A 1 104 ? 4.847 5.878 -28.811 1.00 81.56 104 GLU A CA 1
ATOM 775 C C . GLU A 1 104 ? 3.929 6.801 -29.618 1.00 81.56 104 GLU A C 1
ATOM 777 O O . GLU A 1 104 ? 4.403 7.484 -30.519 1.00 81.56 104 GLU A O 1
ATOM 782 N N . ALA A 1 105 ? 2.648 6.905 -29.252 1.00 79.31 105 ALA A N 1
ATOM 783 C CA . ALA A 1 105 ? 1.690 7.778 -29.934 1.00 79.31 105 ALA A CA 1
ATOM 784 C C . ALA A 1 105 ? 2.002 9.280 -29.776 1.00 79.31 105 ALA A C 1
ATOM 786 O O . ALA A 1 105 ? 1.661 10.078 -30.645 1.00 79.31 105 ALA A O 1
ATOM 787 N N . VAL A 1 106 ? 2.631 9.670 -28.664 1.00 79.38 106 VAL A N 1
ATOM 788 C CA . VAL A 1 106 ? 3.021 11.059 -28.363 1.00 79.38 106 VAL A CA 1
ATOM 789 C C . VAL A 1 106 ? 4.417 11.399 -28.905 1.00 79.38 106 VAL A C 1
ATOM 791 O O . VAL A 1 106 ? 4.762 12.576 -29.005 1.00 79.38 106 VAL A O 1
ATOM 794 N N . SER A 1 107 ? 5.228 10.407 -29.290 1.00 69.25 107 SER A N 1
ATOM 795 C CA . SER A 1 107 ? 6.543 10.660 -29.888 1.00 69.25 107 SER A CA 1
ATOM 796 C C . SER A 1 107 ? 6.358 11.203 -31.312 1.00 69.25 107 SER A C 1
ATOM 798 O O . SER A 1 107 ? 5.789 10.504 -32.153 1.00 69.25 107 SER A O 1
ATOM 800 N N . PRO A 1 108 ? 6.800 12.437 -31.620 1.00 58.69 108 PRO A N 1
ATOM 801 C CA . PRO A 1 108 ? 6.602 13.012 -32.942 1.00 58.69 108 PRO A CA 1
ATOM 802 C C . PRO A 1 108 ? 7.395 12.205 -33.973 1.00 58.69 108 PRO A C 1
ATOM 804 O O . PRO A 1 108 ? 8.607 12.031 -33.845 1.00 58.69 108 PRO A O 1
ATOM 807 N N . SER A 1 109 ? 6.696 11.705 -34.994 1.00 55.50 109 SER A N 1
ATOM 808 C CA . SER A 1 109 ? 7.313 11.107 -36.177 1.00 55.50 109 SER A CA 1
ATOM 809 C C . SER A 1 109 ? 8.324 12.105 -36.750 1.00 55.50 109 SER A C 1
ATOM 811 O O . SER A 1 109 ? 7.974 13.262 -36.997 1.00 55.50 109 SER A O 1
ATOM 813 N N . ALA A 1 110 ? 9.588 11.694 -36.888 1.00 60.31 110 ALA A N 1
ATOM 814 C CA . ALA A 1 110 ? 10.626 12.537 -37.469 1.00 60.31 110 ALA A CA 1
ATOM 815 C C . ALA A 1 110 ? 10.168 13.040 -38.855 1.00 60.31 110 ALA A C 1
ATOM 817 O O . ALA A 1 110 ? 9.600 12.255 -39.620 1.00 60.31 110 ALA A O 1
ATOM 818 N N . PRO A 1 111 ? 10.376 14.327 -39.194 1.00 56.03 111 PRO A N 1
ATOM 819 C CA . PRO A 1 111 ? 9.957 14.851 -40.487 1.00 56.03 111 PRO A CA 1
ATOM 820 C C . PRO A 1 111 ? 10.690 14.108 -41.616 1.00 56.03 111 PRO A C 1
ATOM 822 O O . PRO A 1 111 ? 11.857 13.743 -41.443 1.00 56.03 111 PRO A O 1
ATOM 825 N N . PRO A 1 112 ? 10.040 13.877 -42.773 1.00 60.03 112 PRO A N 1
ATOM 826 C CA . PRO A 1 112 ? 10.681 13.205 -43.893 1.00 60.03 112 PRO A CA 1
ATOM 827 C C . PRO A 1 112 ? 11.878 14.042 -44.353 1.00 60.03 112 PRO A C 1
ATOM 829 O O . PRO A 1 112 ? 11.726 15.189 -44.770 1.00 60.03 112 PRO A O 1
ATOM 832 N N . THR A 1 113 ? 13.085 13.484 -44.271 1.00 59.88 113 THR A N 1
ATOM 833 C CA . THR A 1 113 ? 14.259 14.079 -44.909 1.00 59.88 113 THR A CA 1
ATOM 834 C C . THR A 1 113 ? 14.093 13.957 -46.418 1.00 59.88 113 THR A C 1
ATOM 836 O O . THR A 1 113 ? 14.299 12.883 -46.983 1.00 59.88 113 THR A O 1
ATOM 839 N N . SER A 1 114 ? 13.690 15.049 -47.066 1.00 55.38 114 SER A N 1
ATOM 840 C CA . SER A 1 114 ? 13.747 15.182 -48.522 1.00 55.38 114 SER A CA 1
ATOM 841 C C . SER A 1 114 ? 15.198 15.009 -48.996 1.00 55.38 114 SER A C 1
ATOM 843 O O . SER A 1 114 ? 16.082 15.675 -48.451 1.00 55.38 114 SER A O 1
ATOM 845 N N . PRO A 1 115 ? 15.478 14.157 -49.998 1.00 61.03 115 PRO A N 1
ATOM 846 C CA . PRO A 1 115 ? 16.801 14.086 -50.598 1.00 61.03 115 PRO A CA 1
ATOM 847 C C . PRO A 1 115 ? 16.968 15.267 -51.560 1.00 61.03 115 PRO A C 1
ATOM 849 O O . 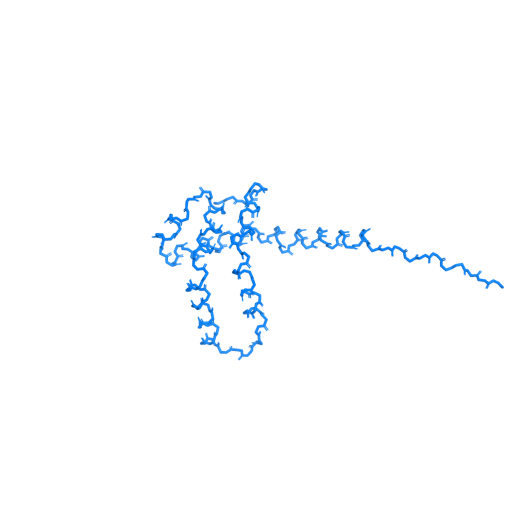PRO A 1 115 ? 16.228 15.385 -52.537 1.00 61.03 115 PRO A O 1
ATOM 852 N N . SER A 1 116 ? 17.928 16.152 -51.290 1.00 59.78 116 SER A N 1
ATOM 853 C CA . SER A 1 116 ? 18.360 17.142 -52.281 1.00 59.78 116 SER A CA 1
ATOM 854 C C . SER A 1 116 ? 19.250 16.455 -53.318 1.00 59.78 116 SER A C 1
ATOM 856 O O . SER A 1 116 ? 20.218 15.787 -52.951 1.00 59.78 116 SER A O 1
ATOM 858 N N . SER A 1 117 ? 18.858 16.588 -54.589 1.00 59.03 117 SER A N 1
ATOM 859 C CA . SER A 1 117 ? 19.628 16.200 -55.783 1.00 59.03 117 SER A CA 1
ATOM 860 C C . SER A 1 117 ? 20.713 17.215 -56.123 1.00 59.03 117 SER A C 1
ATOM 862 O O . SER A 1 117 ? 20.559 18.389 -55.714 1.00 59.03 117 SER A O 1
#

Radius of gyration: 19.88 Å; chains: 1; bounding box: 38×28×70 Å

Secondary structure (DSSP, 8-state):
--PPPHHHHHHHHHHHHHHHHHHHHHHTS-TT--HHHHHHHHHHHHHHHHHHHHHHHHHHHTS-HHHHHTS-HHHHHHHHHHHHHHHHIIIIIIIHHHHHHHHHHHSPPPPP-PPP-

Foldseek 3Di:
DAAQDPVLVVQLCVLCVVVVVLVVVLVPDDPPDDPVNSVVSVVVSCVPSVQSLLSNLCSRVVHDSVVLVPDDPVVSVVSVCVNCVNCVCVVVPVVVVVVVVVVVVPPDDDPDDDDDD

Sequence (117 aa):
MRPLRLEQLGPFITASRSTIGRIAMIAGLPDGSSAVDVGALVLDLLEQDSTEIATALAVAVDREPQWIAAGSLEEVAQLLEAVAGLNRDFFALRLRRMVGAIREAVSPSAPPTSPSS